Protein AF-A0A6P0VNF1-F1 (afdb_monomer_lite)

Sequence (108 aa):
GLAVLDPAMVGEPSDPFATPLEILPEWYLYPSFQILRTVPNKLLGISMMGSIPLGLILVPFIESVNKFQNPFRRPVATAVFLFGTLVTLWLGIGAALPIEKSLTFGLF

pLDDT: mean 94.76, std 2.89, range [83.0, 98.38]

Structure (mmCIF, N/CA/C/O backbone):
data_AF-A0A6P0VNF1-F1
#
_entry.id   AF-A0A6P0VNF1-F1
#
loop_
_atom_site.group_PDB
_atom_site.id
_atom_site.type_symbol
_atom_site.label_atom_id
_atom_site.label_alt_id
_atom_site.label_comp_id
_atom_site.label_asym_id
_atom_site.label_entity_id
_atom_site.label_seq_id
_atom_site.pdbx_PDB_ins_code
_atom_site.Cartn_x
_atom_site.Cartn_y
_atom_site.Cartn_z
_atom_site.occupancy
_atom_site.B_iso_or_equiv
_atom_site.auth_seq_id
_atom_site.auth_comp_id
_atom_site.auth_asym_id
_atom_site.auth_atom_id
_atom_site.pdbx_PDB_model_num
ATOM 1 N N . GLY A 1 1 ? 25.556 -5.533 10.453 1.00 88.81 1 GLY A N 1
ATOM 2 C CA . GLY A 1 1 ? 25.158 -6.889 10.040 1.00 88.81 1 GLY A CA 1
ATOM 3 C C . GLY A 1 1 ? 24.748 -6.871 8.588 1.00 88.81 1 GLY A C 1
ATOM 4 O O . GLY A 1 1 ? 25.615 -7.010 7.744 1.00 88.81 1 GLY A O 1
ATOM 5 N N . LEU A 1 2 ? 23.469 -6.603 8.309 1.00 94.94 2 LEU A N 1
ATOM 6 C CA . LEU A 1 2 ? 22.900 -6.655 6.954 1.00 94.94 2 LEU A CA 1
ATOM 7 C C . LEU A 1 2 ? 23.669 -5.823 5.919 1.00 94.94 2 LEU A C 1
ATOM 9 O O . LEU A 1 2 ? 24.094 -6.387 4.931 1.00 94.94 2 LEU A O 1
ATOM 13 N N . ALA A 1 3 ? 23.981 -4.555 6.198 1.00 95.00 3 ALA A N 1
ATOM 14 C CA . ALA A 1 3 ? 24.720 -3.703 5.253 1.00 95.00 3 ALA A CA 1
ATOM 15 C C . ALA A 1 3 ? 26.140 -4.198 4.889 1.00 95.00 3 ALA A C 1
ATOM 17 O O . ALA A 1 3 ? 26.707 -3.747 3.902 1.00 95.00 3 ALA A O 1
ATOM 18 N N . VAL A 1 4 ? 26.733 -5.084 5.703 1.00 96.25 4 VAL A N 1
ATOM 19 C CA . VAL A 1 4 ? 28.034 -5.718 5.412 1.00 96.25 4 VAL A CA 1
ATOM 20 C C . VAL A 1 4 ? 27.838 -7.026 4.647 1.00 96.25 4 VAL A C 1
ATOM 22 O O . VAL A 1 4 ? 28.657 -7.362 3.801 1.00 96.25 4 VAL A O 1
ATOM 25 N N . LEU A 1 5 ? 26.773 -7.769 4.967 1.00 97.75 5 LEU A N 1
ATOM 26 C CA . LEU A 1 5 ? 26.444 -9.041 4.320 1.00 97.75 5 LEU A CA 1
ATOM 27 C C . LEU A 1 5 ? 25.856 -8.845 2.917 1.00 97.75 5 LEU A C 1
ATOM 29 O O . LEU A 1 5 ? 26.084 -9.685 2.056 1.00 97.75 5 LEU A O 1
ATOM 33 N N . ASP A 1 6 ? 25.125 -7.752 2.707 1.00 96.25 6 ASP A N 1
ATOM 34 C CA . ASP A 1 6 ? 24.476 -7.385 1.450 1.00 96.25 6 ASP A CA 1
ATOM 35 C C . ASP A 1 6 ? 24.608 -5.863 1.232 1.00 96.25 6 ASP A C 1
ATOM 37 O O . ASP A 1 6 ? 23.767 -5.078 1.691 1.00 96.25 6 ASP A O 1
ATOM 41 N N . PRO A 1 7 ? 25.735 -5.403 0.659 1.00 95.62 7 PRO A N 1
ATOM 42 C CA . PRO A 1 7 ? 25.952 -3.989 0.385 1.00 95.62 7 PRO A CA 1
ATOM 43 C C . PRO A 1 7 ? 25.051 -3.501 -0.757 1.00 95.62 7 PRO A C 1
ATOM 45 O O . PRO A 1 7 ? 24.738 -4.238 -1.687 1.00 95.62 7 PRO A O 1
ATOM 48 N N . ALA A 1 8 ? 24.676 -2.219 -0.720 1.00 94.62 8 ALA A N 1
ATOM 49 C CA . ALA A 1 8 ? 23.825 -1.625 -1.747 1.00 94.62 8 ALA A CA 1
ATOM 50 C C . ALA A 1 8 ? 24.470 -1.709 -3.141 1.00 94.62 8 ALA A C 1
ATOM 52 O O . ALA A 1 8 ? 25.631 -1.337 -3.332 1.00 94.62 8 ALA A O 1
ATOM 53 N N . MET A 1 9 ? 23.690 -2.166 -4.119 1.00 93.94 9 MET A N 1
ATOM 54 C CA . MET A 1 9 ? 24.121 -2.246 -5.510 1.00 93.94 9 MET A CA 1
ATOM 55 C C . MET A 1 9 ? 24.127 -0.860 -6.159 1.00 93.94 9 MET A C 1
ATOM 57 O O . MET A 1 9 ? 23.215 -0.058 -5.955 1.00 93.94 9 MET A O 1
ATOM 61 N N . VAL A 1 10 ? 25.142 -0.593 -6.979 1.00 93.50 10 VAL A N 1
ATOM 62 C CA . VAL A 1 10 ? 25.204 0.604 -7.824 1.00 93.50 10 VAL A CA 1
ATOM 63 C C . VAL A 1 10 ? 24.686 0.227 -9.209 1.00 93.50 10 VAL A C 1
ATOM 65 O O . VAL A 1 10 ? 25.206 -0.700 -9.827 1.00 93.50 10 VAL A O 1
ATOM 68 N N . GLY A 1 11 ? 23.639 0.915 -9.663 1.00 91.88 11 GLY A N 1
ATOM 69 C CA . GLY A 1 11 ? 23.058 0.723 -10.992 1.00 91.88 11 GLY A CA 1
ATOM 70 C C . GLY A 1 11 ? 23.836 1.431 -12.103 1.00 91.88 11 GLY A C 1
ATOM 71 O O . GLY A 1 11 ? 24.867 2.066 -11.874 1.00 91.88 11 GLY A O 1
ATOM 72 N N . GLU A 1 12 ? 23.312 1.337 -13.320 1.00 94.38 12 GLU A N 1
ATOM 73 C CA . GLU A 1 12 ? 23.847 2.042 -14.486 1.00 94.38 12 GLU A CA 1
ATOM 74 C C . GLU A 1 12 ? 23.525 3.552 -14.428 1.00 94.38 12 GLU A C 1
ATOM 76 O O . GLU A 1 12 ? 22.549 3.955 -13.784 1.00 94.38 12 GLU A O 1
ATOM 81 N N . PRO A 1 13 ? 24.320 4.418 -15.088 1.00 94.81 13 PRO A N 1
ATOM 82 C CA . PRO A 1 13 ? 23.975 5.827 -15.253 1.00 94.81 13 PRO A CA 1
ATOM 83 C C . PRO A 1 13 ? 22.615 6.003 -15.942 1.00 94.81 13 PRO A C 1
ATOM 85 O O . PRO A 1 13 ? 22.245 5.229 -16.819 1.00 94.81 13 PRO A O 1
ATOM 88 N N . SER A 1 14 ? 21.876 7.05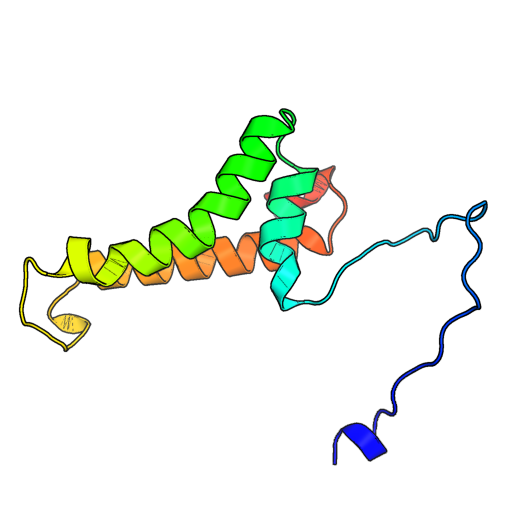2 -15.579 1.00 93.94 14 SER A N 1
ATOM 89 C CA . SER A 1 14 ? 20.552 7.313 -16.149 1.00 93.94 14 SER A CA 1
ATOM 90 C C . SER A 1 14 ? 20.631 7.691 -17.633 1.00 93.94 14 SER A C 1
ATOM 92 O O . SER A 1 14 ? 21.303 8.669 -17.972 1.00 93.94 14 SER A O 1
ATOM 94 N N . ASP A 1 15 ? 19.870 7.002 -18.482 1.00 96.25 15 ASP A N 1
ATOM 95 C CA . ASP A 1 15 ? 19.666 7.357 -19.889 1.00 96.25 15 ASP A CA 1
ATOM 96 C C . ASP A 1 15 ? 18.177 7.658 -20.162 1.00 96.25 15 ASP A C 1
ATOM 98 O O . ASP A 1 15 ? 17.341 6.761 -20.056 1.00 96.25 15 ASP A O 1
ATOM 102 N N . PRO A 1 16 ? 17.805 8.901 -20.530 1.00 96.44 16 PRO A N 1
ATOM 103 C CA . PRO A 1 16 ? 16.423 9.250 -20.866 1.00 96.44 16 PRO A CA 1
ATOM 104 C C . PRO A 1 16 ? 15.839 8.513 -22.082 1.00 96.44 16 PRO A C 1
ATOM 106 O O . PRO A 1 16 ? 14.617 8.496 -22.238 1.00 96.44 16 PRO A O 1
ATOM 109 N N . PHE A 1 17 ? 16.673 7.950 -22.963 1.00 96.75 17 PHE A N 1
ATOM 110 C CA . PHE A 1 17 ? 16.233 7.273 -24.188 1.00 96.75 17 PHE A CA 1
ATOM 111 C C . PHE A 1 17 ? 16.140 5.749 -24.046 1.00 96.75 17 PHE A C 1
ATOM 113 O O . PHE A 1 17 ? 15.602 5.092 -24.940 1.00 96.75 17 PHE A O 1
ATOM 120 N N . ALA A 1 18 ? 16.603 5.189 -22.925 1.00 95.56 18 ALA A N 1
ATOM 121 C CA . ALA A 1 18 ? 16.548 3.762 -22.637 1.00 95.56 18 ALA A CA 1
ATOM 122 C C . ALA A 1 18 ? 15.684 3.496 -21.395 1.00 95.56 18 ALA A C 1
ATOM 124 O O . ALA A 1 18 ? 16.000 3.923 -20.287 1.00 95.56 18 ALA A O 1
ATOM 125 N N . THR A 1 19 ? 14.578 2.767 -21.572 1.00 93.62 19 THR A N 1
ATOM 126 C CA . THR A 1 19 ? 13.714 2.355 -20.453 1.00 93.62 19 THR A CA 1
ATOM 127 C C . THR A 1 19 ? 14.073 0.936 -20.009 1.00 93.62 19 THR A C 1
ATOM 129 O O . THR A 1 19 ? 14.168 0.048 -20.860 1.00 93.62 19 THR A O 1
ATOM 132 N N . PRO A 1 20 ? 14.287 0.692 -18.703 1.00 93.25 20 PRO A N 1
ATOM 133 C CA . PRO A 1 20 ? 14.542 -0.655 -18.211 1.00 93.25 20 PRO A CA 1
ATOM 134 C C . PRO A 1 20 ? 13.277 -1.512 -18.326 1.00 93.25 20 PRO A C 1
ATOM 136 O O . PRO A 1 20 ? 12.155 -1.002 -18.309 1.00 93.25 20 PRO A O 1
ATOM 139 N N . LEU A 1 21 ? 13.465 -2.830 -18.423 1.00 92.06 21 LEU A N 1
ATOM 140 C CA . LEU A 1 21 ? 12.364 -3.790 -18.569 1.00 92.06 21 LEU A CA 1
ATOM 141 C C . LEU A 1 21 ? 11.429 -3.802 -17.351 1.00 92.06 21 LEU A C 1
ATOM 143 O O . LEU A 1 21 ? 10.219 -3.964 -17.500 1.00 92.06 21 LEU A O 1
ATOM 147 N N . GL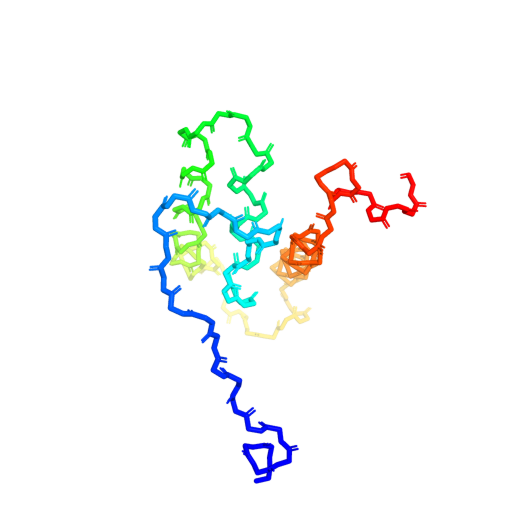U A 1 22 ? 11.985 -3.613 -16.155 1.00 89.38 22 GLU A N 1
ATOM 148 C CA . GLU A 1 22 ? 11.251 -3.590 -14.894 1.00 89.38 22 GLU A CA 1
ATOM 149 C C . GLU A 1 22 ? 11.410 -2.219 -14.230 1.00 89.38 22 GLU A C 1
ATOM 151 O O . GLU A 1 22 ? 12.523 -1.748 -14.000 1.00 89.38 22 GLU A O 1
ATOM 156 N N . ILE A 1 23 ? 10.284 -1.571 -13.924 1.00 93.88 23 ILE A N 1
ATOM 157 C CA . ILE A 1 23 ? 10.239 -0.275 -13.239 1.00 93.88 23 ILE A CA 1
ATOM 158 C C . ILE A 1 23 ? 9.383 -0.447 -11.990 1.00 93.88 23 ILE A C 1
ATOM 160 O O . ILE A 1 23 ? 8.158 -0.561 -12.071 1.00 93.88 23 ILE A O 1
ATOM 164 N N . LEU A 1 24 ? 10.040 -0.460 -10.834 1.00 94.31 24 LEU A N 1
ATOM 165 C CA . LEU A 1 24 ? 9.403 -0.573 -9.529 1.00 94.31 24 LEU A CA 1
ATOM 166 C C . LEU A 1 24 ? 9.919 0.535 -8.604 1.00 94.31 24 LEU A C 1
ATOM 168 O O . LEU A 1 24 ? 11.107 0.854 -8.637 1.00 94.31 24 LEU A O 1
ATOM 172 N N . PRO A 1 25 ? 9.046 1.132 -7.776 1.00 96.81 25 PRO A N 1
ATOM 173 C CA . PRO A 1 25 ? 9.475 2.048 -6.728 1.00 96.81 25 PRO A CA 1
ATOM 174 C C . PRO A 1 25 ? 10.013 1.269 -5.515 1.00 96.81 25 PRO A C 1
ATOM 176 O O . PRO A 1 25 ? 10.255 0.065 -5.571 1.00 96.81 25 PRO A O 1
ATOM 179 N N . GLU A 1 26 ? 10.180 1.941 -4.380 1.00 97.25 26 GLU A N 1
ATOM 180 C CA . GLU A 1 26 ? 10.473 1.263 -3.117 1.00 97.25 26 GLU A CA 1
ATOM 181 C C . GLU A 1 26 ? 9.259 0.472 -2.595 1.00 97.25 26 GLU A C 1
ATOM 183 O O . GLU A 1 26 ? 8.101 0.785 -2.884 1.00 97.25 26 GLU A O 1
ATOM 188 N N . TRP A 1 27 ? 9.530 -0.557 -1.790 1.00 96.88 27 TRP A N 1
ATOM 189 C CA . TRP A 1 27 ? 8.556 -1.571 -1.364 1.00 96.88 27 TRP A CA 1
ATOM 190 C C . TRP A 1 27 ? 7.314 -1.008 -0.654 1.00 96.88 27 TRP A C 1
ATOM 192 O O . TRP A 1 27 ? 6.211 -1.520 -0.836 1.00 96.88 27 TRP A O 1
ATOM 202 N N . TYR A 1 28 ? 7.446 0.070 0.122 1.00 96.56 28 TYR A N 1
ATOM 203 C CA . TYR A 1 28 ? 6.309 0.692 0.816 1.00 96.56 28 TYR A CA 1
ATOM 204 C C . TYR A 1 28 ? 5.380 1.473 -0.128 1.00 96.56 28 TYR A C 1
ATOM 206 O O . TYR A 1 28 ? 4.251 1.788 0.248 1.00 96.56 28 TYR A O 1
ATOM 214 N N . LEU A 1 29 ? 5.819 1.764 -1.358 1.00 97.31 29 LEU A N 1
ATOM 215 C CA . LEU A 1 29 ? 4.999 2.374 -2.408 1.00 97.31 29 LEU A CA 1
ATOM 216 C C . LEU A 1 29 ? 4.315 1.335 -3.302 1.00 97.31 29 LEU A C 1
ATOM 218 O O . LEU A 1 29 ? 3.520 1.712 -4.158 1.00 97.31 29 LEU A O 1
ATOM 222 N N . TYR A 1 30 ? 4.563 0.037 -3.119 1.00 97.31 30 TYR A N 1
ATOM 223 C CA . TYR A 1 30 ? 3.948 -1.000 -3.953 1.00 97.31 30 TYR A CA 1
ATOM 224 C C . TYR A 1 3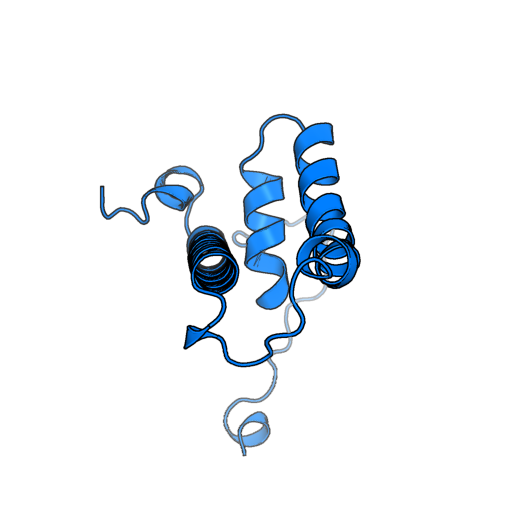0 ? 2.414 -0.964 -3.962 1.00 97.31 30 TYR A C 1
ATOM 226 O O . TYR A 1 30 ? 1.844 -1.000 -5.054 1.00 97.31 30 TYR A O 1
ATOM 234 N N . PRO A 1 31 ? 1.708 -0.809 -2.823 1.00 96.69 31 PRO A N 1
ATOM 235 C CA . PRO A 1 31 ? 0.248 -0.770 -2.843 1.00 96.69 31 PRO A CA 1
ATOM 236 C C . PRO A 1 31 ? -0.306 0.430 -3.625 1.00 96.69 31 PRO A C 1
ATOM 238 O O . PRO A 1 31 ? -1.254 0.287 -4.397 1.00 96.69 31 PRO A O 1
ATOM 241 N N . SER A 1 32 ? 0.299 1.612 -3.476 1.00 96.00 32 SER A N 1
ATOM 242 C CA . SER A 1 32 ? -0.128 2.822 -4.188 1.00 96.00 32 SER A CA 1
ATOM 243 C C . SER A 1 32 ? 0.260 2.787 -5.670 1.00 96.00 32 SER A C 1
ATOM 245 O O . SER A 1 32 ? -0.525 3.209 -6.520 1.00 96.00 32 SER A O 1
ATOM 247 N N . PHE A 1 33 ? 1.417 2.210 -6.002 1.00 96.25 33 PHE A N 1
ATOM 248 C CA . PHE A 1 33 ? 1.842 1.941 -7.375 1.00 96.25 33 PHE A CA 1
ATOM 249 C C . PHE A 1 33 ? 0.902 0.964 -8.089 1.00 96.25 33 PHE A C 1
ATOM 251 O O . PHE A 1 33 ? 0.510 1.204 -9.232 1.00 96.25 33 PHE A O 1
ATOM 258 N N . GLN A 1 34 ? 0.473 -0.099 -7.404 1.00 96.56 34 GLN A N 1
ATOM 259 C CA . GLN A 1 34 ? -0.496 -1.049 -7.942 1.00 96.56 34 GLN A CA 1
ATOM 260 C C . GLN A 1 34 ? -1.832 -0.364 -8.254 1.00 96.56 34 GLN A C 1
ATOM 262 O O . GLN A 1 34 ? -2.387 -0.589 -9.328 1.00 96.56 34 GLN A O 1
ATOM 267 N N . ILE A 1 35 ? -2.329 0.515 -7.376 1.00 95.69 35 ILE A N 1
ATOM 268 C CA . ILE A 1 35 ? -3.541 1.315 -7.639 1.00 95.69 35 ILE A CA 1
ATOM 269 C C . ILE A 1 35 ? -3.351 2.197 -8.882 1.00 95.69 35 ILE A C 1
ATOM 271 O O . ILE A 1 35 ? -4.209 2.216 -9.764 1.00 95.69 35 ILE A O 1
ATOM 275 N N . LEU A 1 36 ? -2.211 2.886 -8.995 1.00 94.75 36 LEU A N 1
ATOM 276 C CA . LEU A 1 36 ? -1.931 3.788 -10.115 1.00 94.75 36 LEU A CA 1
ATOM 277 C C . LEU A 1 36 ? -1.949 3.106 -11.481 1.00 94.75 36 LEU A C 1
ATOM 279 O O . LEU A 1 36 ? -2.446 3.689 -12.442 1.00 94.75 36 LEU A O 1
ATOM 283 N N . ARG A 1 37 ? -1.380 1.901 -11.580 1.00 93.62 37 ARG A N 1
ATOM 284 C CA . ARG A 1 37 ? -1.263 1.186 -12.859 1.00 93.62 37 ARG A CA 1
ATOM 285 C C . ARG A 1 37 ? -2.488 0.340 -13.213 1.00 93.62 37 ARG A C 1
ATOM 287 O O . ARG A 1 37 ? -2.623 -0.059 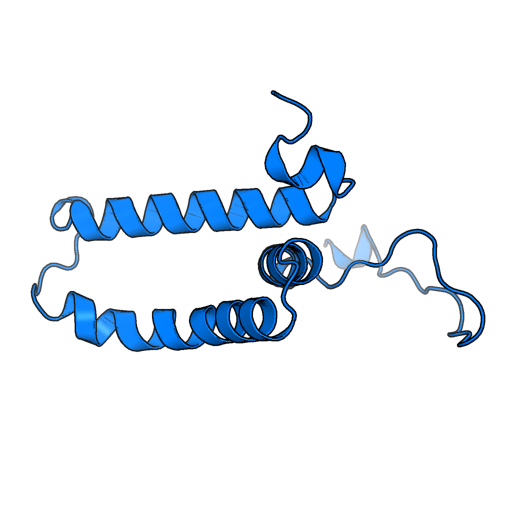-14.363 1.00 93.62 37 ARG A O 1
ATOM 294 N N . THR A 1 38 ? -3.357 0.043 -12.244 1.00 94.31 38 THR A N 1
ATOM 2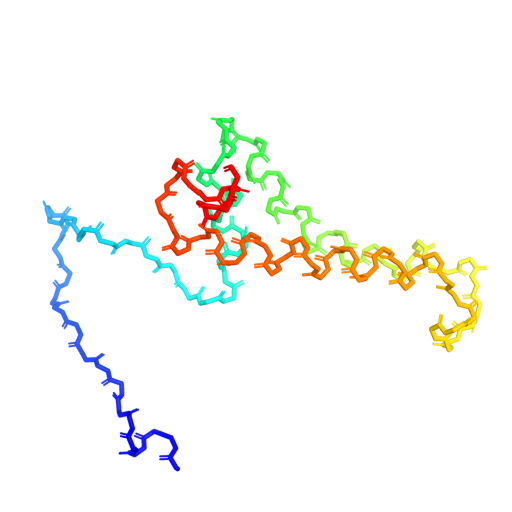95 C CA . THR A 1 38 ? -4.561 -0.783 -12.458 1.00 94.31 38 THR A CA 1
ATOM 296 C C . THR A 1 38 ? -5.808 0.038 -12.760 1.00 94.31 38 THR A C 1
ATOM 298 O O . THR A 1 38 ? -6.667 -0.417 -13.513 1.00 94.31 38 THR A O 1
ATOM 301 N N . VAL A 1 39 ? -5.934 1.243 -12.195 1.00 94.94 39 VAL A N 1
ATOM 302 C CA . VAL A 1 39 ? -7.113 2.090 -12.409 1.00 94.94 39 VAL A CA 1
ATOM 303 C C . VAL A 1 39 ? -7.009 2.789 -13.774 1.00 94.94 39 VAL A C 1
ATOM 305 O O . VAL A 1 39 ? -6.091 3.580 -13.983 1.00 94.94 39 VAL A O 1
ATOM 308 N N . PRO A 1 40 ? -7.962 2.582 -14.704 1.00 94.44 40 PRO A N 1
ATOM 309 C CA . PRO A 1 40 ? -7.863 3.129 -16.061 1.00 94.44 40 PRO A CA 1
ATOM 310 C C . PRO A 1 40 ? -7.998 4.658 -16.103 1.00 94.44 40 PRO A C 1
ATOM 312 O O . PRO A 1 40 ? -7.410 5.325 -16.954 1.00 94.44 40 PRO A O 1
ATOM 315 N N . ASN A 1 41 ? -8.776 5.239 -15.183 1.00 96.94 41 ASN A N 1
ATOM 316 C CA . ASN A 1 41 ? -8.942 6.685 -15.087 1.00 96.94 41 ASN A CA 1
ATOM 317 C C . ASN A 1 41 ? -7.865 7.297 -14.179 1.00 96.94 41 ASN A C 1
ATOM 319 O O . ASN A 1 41 ? -7.870 7.092 -12.964 1.00 96.94 41 ASN A O 1
ATOM 323 N N . LYS A 1 42 ? -7.004 8.133 -14.769 1.00 93.81 42 LYS A N 1
ATOM 324 C CA . LYS A 1 42 ? -5.892 8.799 -14.074 1.00 93.81 42 LYS A CA 1
ATOM 325 C C . LYS A 1 42 ? -6.342 9.644 -12.877 1.00 93.81 42 LYS A C 1
ATOM 327 O O . LYS A 1 42 ? -5.687 9.612 -11.840 1.00 93.81 42 LYS A O 1
ATOM 332 N N . LEU A 1 43 ? -7.459 10.371 -12.990 1.00 96.31 43 LEU A N 1
ATOM 333 C CA . LEU A 1 43 ? -7.970 11.197 -11.889 1.00 96.31 43 LEU A CA 1
ATOM 334 C C . LEU A 1 43 ? -8.455 10.334 -10.722 1.00 96.31 43 LEU A C 1
ATOM 336 O O . LEU A 1 43 ? -8.173 10.658 -9.570 1.00 96.31 43 LEU A O 1
ATOM 340 N N . LEU A 1 44 ? -9.124 9.212 -11.014 1.00 95.75 44 LEU A N 1
ATOM 341 C CA . LEU A 1 44 ? -9.546 8.270 -9.976 1.00 95.75 44 LEU A CA 1
ATOM 342 C C . LEU A 1 44 ? -8.336 7.647 -9.272 1.00 95.75 44 LEU A C 1
ATOM 344 O O . LEU A 1 44 ? -8.307 7.643 -8.045 1.00 95.75 44 LEU A O 1
ATOM 348 N N . GLY A 1 45 ? -7.311 7.217 -10.013 1.00 95.50 45 GLY A N 1
ATOM 349 C CA . GLY A 1 45 ? -6.082 6.670 -9.426 1.00 95.50 45 GLY A CA 1
ATOM 350 C C . GLY A 1 45 ? -5.394 7.652 -8.470 1.00 95.50 45 GLY A C 1
ATOM 351 O O . GLY A 1 45 ? -5.105 7.303 -7.325 1.00 95.50 45 GLY A O 1
ATOM 352 N N . ILE A 1 46 ? -5.221 8.910 -8.891 1.00 95.81 46 ILE A N 1
ATOM 353 C CA . ILE A 1 46 ? -4.633 9.967 -8.047 1.00 95.81 46 ILE A CA 1
ATOM 354 C C . ILE A 1 46 ? -5.508 10.238 -6.816 1.00 95.81 46 ILE A C 1
ATOM 356 O O . ILE A 1 46 ? -4.993 10.358 -5.703 1.00 95.81 46 ILE A O 1
ATOM 360 N N . SER A 1 47 ? -6.834 10.292 -6.986 1.00 96.69 47 SER A N 1
ATOM 361 C CA . SER A 1 47 ? -7.755 10.503 -5.864 1.00 96.69 47 SER A CA 1
ATOM 362 C C . SER A 1 47 ? -7.685 9.366 -4.835 1.00 96.69 47 SER A C 1
ATOM 364 O O . SER A 1 47 ? -7.667 9.629 -3.634 1.00 96.69 47 SER A O 1
ATOM 366 N N . MET A 1 48 ? -7.550 8.114 -5.288 1.00 96.06 48 MET A N 1
ATOM 367 C CA . MET A 1 48 ? -7.402 6.948 -4.417 1.00 96.06 48 MET A CA 1
ATOM 368 C C . MET A 1 48 ? -6.073 6.978 -3.661 1.00 96.06 48 MET A C 1
ATOM 370 O O . MET A 1 48 ? -6.065 6.728 -2.459 1.00 96.06 48 MET A O 1
ATOM 374 N N . MET A 1 49 ? -4.965 7.360 -4.304 1.00 95.81 49 MET A N 1
ATOM 375 C CA . MET A 1 49 ? -3.696 7.555 -3.593 1.00 95.81 49 MET A CA 1
ATOM 376 C C . MET A 1 49 ? -3.804 8.626 -2.507 1.00 95.81 49 MET A C 1
ATOM 378 O O . MET A 1 49 ? -3.368 8.399 -1.381 1.00 95.81 49 MET A O 1
ATOM 382 N N . GLY A 1 50 ? -4.406 9.777 -2.827 1.00 95.38 50 GLY A N 1
ATOM 383 C CA . GLY A 1 50 ? -4.620 10.861 -1.865 1.00 95.38 50 GLY A CA 1
ATOM 384 C C . GLY A 1 50 ? -5.561 10.465 -0.723 1.00 95.38 50 GLY A C 1
ATOM 385 O O . GLY A 1 50 ? -5.409 10.943 0.400 1.00 95.38 50 GLY A O 1
ATOM 386 N N . SER A 1 51 ? -6.490 9.541 -0.979 1.00 96.00 51 SER A N 1
ATOM 387 C CA . SER A 1 51 ? -7.414 9.033 0.035 1.00 96.00 51 SER A CA 1
ATOM 388 C C . SER A 1 51 ? -6.731 8.214 1.135 1.00 96.00 51 SER A C 1
ATOM 390 O O . SER A 1 51 ? -7.265 8.156 2.236 1.00 96.00 51 SER A O 1
ATOM 392 N N . ILE A 1 52 ? -5.545 7.637 0.891 1.00 96.50 52 ILE A N 1
ATOM 393 C CA . ILE A 1 52 ? -4.818 6.829 1.886 1.00 96.50 52 ILE A CA 1
ATOM 394 C C . ILE A 1 52 ? -4.433 7.673 3.118 1.00 96.50 52 ILE A C 1
ATOM 396 O O . ILE A 1 52 ? -4.919 7.375 4.211 1.00 96.50 52 ILE A O 1
ATOM 400 N N . PRO A 1 53 ? -3.616 8.743 3.001 1.00 97.19 53 PRO A N 1
ATOM 401 C CA . PRO A 1 53 ? -3.275 9.572 4.156 1.00 97.19 53 PRO A CA 1
ATOM 402 C C . PRO A 1 53 ? -4.494 10.308 4.723 1.00 97.19 53 PRO A C 1
ATOM 404 O O . PRO A 1 53 ? -4.619 10.412 5.941 1.00 97.19 53 PRO A O 1
ATOM 407 N N . LEU A 1 54 ? -5.421 10.771 3.874 1.00 97.50 54 LEU A N 1
ATOM 408 C CA . LEU A 1 54 ? -6.649 11.428 4.337 1.00 97.50 54 LEU A CA 1
ATOM 409 C C . LEU A 1 54 ? -7.508 10.486 5.190 1.00 97.50 54 LEU A C 1
ATOM 411 O O . LEU A 1 54 ? -7.961 10.871 6.265 1.00 97.50 54 LEU A O 1
ATOM 415 N N . GLY A 1 55 ? -7.690 9.242 4.751 1.00 96.12 55 GLY A N 1
ATOM 416 C CA . GLY A 1 55 ? -8.425 8.219 5.486 1.00 96.12 55 GLY A CA 1
ATOM 417 C C . GLY A 1 55 ? -7.782 7.911 6.835 1.00 96.12 55 GLY A C 1
ATOM 418 O O . GLY A 1 55 ? -8.483 7.869 7.842 1.00 96.12 55 GLY A O 1
ATOM 419 N N . LEU A 1 56 ? -6.451 7.781 6.879 1.00 96.94 56 LEU A N 1
ATOM 420 C CA . LEU A 1 56 ? -5.709 7.554 8.126 1.00 96.94 56 LEU A CA 1
ATOM 421 C C . LEU A 1 56 ? -5.847 8.719 9.117 1.00 96.94 56 LEU A C 1
ATOM 423 O O . LEU A 1 56 ? -6.028 8.485 10.310 1.00 96.94 56 LEU A O 1
ATOM 427 N N . ILE A 1 57 ? -5.829 9.966 8.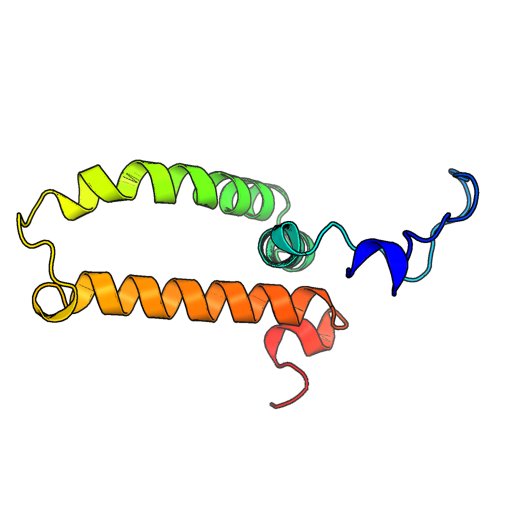636 1.00 97.94 57 ILE A N 1
ATOM 428 C CA . ILE A 1 57 ? -6.056 11.158 9.471 1.00 97.94 57 ILE A CA 1
ATOM 429 C C . ILE A 1 57 ? -7.472 11.161 10.066 1.00 97.94 57 ILE A C 1
ATOM 431 O O . ILE A 1 57 ? -7.667 11.620 11.192 1.00 97.94 57 ILE A O 1
ATOM 435 N N . LEU A 1 58 ? -8.461 10.635 9.339 1.00 97.31 58 LEU A N 1
ATOM 436 C CA . LEU A 1 58 ? -9.857 10.600 9.780 1.00 97.31 58 LEU A CA 1
ATOM 437 C C . LEU A 1 58 ? -10.158 9.506 10.820 1.00 97.31 58 LEU A C 1
ATOM 439 O O . LEU A 1 58 ? -11.164 9.615 11.522 1.00 97.31 58 LEU A O 1
ATOM 443 N N . VAL A 1 59 ? -9.296 8.493 10.976 1.00 96.12 59 VAL A N 1
ATOM 444 C CA . VAL A 1 59 ? -9.484 7.371 11.921 1.00 96.12 59 VAL A CA 1
ATOM 445 C C . VAL A 1 59 ? -9.859 7.818 13.343 1.00 96.12 59 VAL A C 1
ATOM 447 O O . VAL A 1 59 ? -10.909 7.385 13.818 1.00 96.12 59 VAL A O 1
ATOM 450 N N . PRO A 1 60 ? -9.102 8.691 14.041 1.00 94.62 60 PRO A N 1
ATOM 451 C CA . PRO A 1 60 ? -9.449 9.093 15.408 1.00 94.62 60 PRO A CA 1
ATOM 452 C C . PRO A 1 60 ? -10.807 9.799 15.512 1.00 94.62 60 PRO A C 1
ATOM 454 O O . PRO A 1 60 ? -11.470 9.693 16.542 1.00 94.62 60 PRO A O 1
ATOM 457 N N . PHE A 1 61 ? -11.248 10.491 14.458 1.00 95.69 61 PHE A N 1
ATOM 458 C CA . PHE A 1 61 ? -12.542 11.174 14.439 1.00 95.69 61 PHE A CA 1
ATOM 459 C C . PHE A 1 61 ? -13.692 10.185 14.228 1.00 95.69 61 PHE A C 1
ATOM 461 O O . PHE A 1 61 ? -14.706 10.276 14.918 1.00 95.69 61 PHE A O 1
ATOM 468 N N . ILE A 1 62 ? -13.512 9.202 13.341 1.00 94.31 62 ILE A N 1
ATOM 469 C CA . ILE A 1 62 ? -14.493 8.137 13.078 1.00 94.31 62 ILE A CA 1
ATOM 470 C C . ILE A 1 62 ? -14.628 7.211 14.293 1.00 94.31 62 ILE A C 1
ATOM 472 O O . ILE A 1 62 ? -15.731 6.843 14.697 1.00 94.31 62 ILE A O 1
ATOM 476 N N . GLU A 1 63 ? -13.508 6.842 14.911 1.00 94.25 63 GLU A N 1
ATOM 477 C CA . GLU A 1 63 ? -13.476 5.874 16.007 1.00 94.25 63 GLU A CA 1
ATOM 478 C C . GLU A 1 63 ? -13.770 6.478 17.388 1.00 94.25 63 GLU A C 1
ATOM 480 O O . GLU A 1 63 ? -13.927 5.734 18.359 1.00 94.25 63 GLU A O 1
ATOM 485 N N . SER A 1 64 ? -13.935 7.804 17.471 1.00 92.44 64 SER A N 1
ATOM 486 C CA . SER A 1 64 ? -14.253 8.545 18.703 1.00 92.44 64 SER A CA 1
ATOM 487 C C . SER A 1 64 ? -15.562 8.119 19.389 1.00 92.44 64 SER A C 1
ATOM 489 O O . SER A 1 64 ? -15.789 8.445 20.555 1.00 92.44 64 SER A O 1
ATOM 491 N N . VAL A 1 65 ? -16.406 7.343 18.701 1.00 93.06 65 VAL A N 1
ATOM 492 C CA . VAL A 1 65 ? -17.671 6.801 19.218 1.00 93.06 65 VAL A CA 1
ATOM 493 C C . VAL A 1 65 ? -17.497 5.904 20.452 1.00 93.06 65 VAL A C 1
ATOM 495 O O . VAL A 1 65 ? -18.414 5.792 21.265 1.00 93.06 65 VAL A O 1
ATOM 498 N N . ASN A 1 66 ? -16.340 5.252 20.622 1.00 88.62 66 ASN A N 1
ATOM 499 C CA . ASN A 1 66 ? -16.067 4.375 21.762 1.00 88.62 66 ASN A CA 1
ATOM 500 C C . ASN A 1 66 ? -14.729 4.715 22.440 1.00 88.62 66 ASN A C 1
ATOM 502 O O . ASN A 1 66 ? -13.768 5.105 21.792 1.00 88.62 66 ASN A O 1
ATOM 506 N N . LYS A 1 67 ? -14.661 4.544 23.770 1.00 93.38 67 LYS A N 1
ATOM 507 C CA . LYS A 1 67 ? -13.447 4.798 24.581 1.00 93.38 67 LYS A CA 1
ATOM 508 C C . LYS A 1 67 ? -12.583 3.552 24.791 1.00 93.38 67 LYS A C 1
ATOM 510 O O . LYS A 1 67 ? -11.589 3.598 25.514 1.00 93.38 67 LYS A O 1
ATOM 515 N N . PHE A 1 68 ? -13.004 2.408 24.258 1.00 94.94 68 PHE A N 1
ATOM 516 C CA . PHE A 1 68 ? -12.281 1.161 24.458 1.00 94.94 68 PHE A CA 1
ATOM 517 C C . PHE A 1 68 ? -10.948 1.216 23.705 1.00 94.94 68 PHE A C 1
ATOM 519 O O . PHE A 1 68 ? -10.859 1.776 22.621 1.00 94.94 68 PHE A O 1
ATOM 526 N N . GLN A 1 69 ? -9.902 0.628 24.280 1.00 92.94 69 GLN A N 1
ATOM 527 C CA . GLN A 1 69 ? -8.587 0.528 23.629 1.00 92.94 69 GLN A CA 1
ATOM 528 C C . GLN A 1 69 ? -8.261 -0.908 23.216 1.00 92.94 69 GLN A C 1
ATOM 530 O O . GLN A 1 69 ? -7.531 -1.129 22.259 1.00 92.94 69 GLN A O 1
ATOM 535 N N . ASN A 1 70 ? -8.835 -1.894 23.911 1.00 95.94 70 ASN A N 1
ATOM 536 C CA . ASN A 1 70 ? -8.610 -3.304 23.624 1.00 95.94 70 ASN A CA 1
ATOM 537 C C . ASN A 1 70 ? -9.278 -3.702 22.283 1.00 95.94 70 ASN A C 1
ATOM 539 O O . ASN A 1 70 ? -10.504 -3.571 22.188 1.00 95.94 70 ASN A O 1
ATOM 543 N N . PRO A 1 71 ? -8.532 -4.238 21.293 1.00 94.88 71 PRO A N 1
ATOM 544 C CA . PRO A 1 71 ? -9.078 -4.704 20.012 1.00 94.88 71 PRO A CA 1
ATOM 545 C C . PRO A 1 71 ? -10.225 -5.713 20.155 1.00 94.88 71 PRO A C 1
ATOM 547 O O . PRO A 1 71 ? -11.228 -5.626 19.452 1.00 94.88 71 PRO A O 1
ATOM 550 N N . PHE A 1 72 ? -10.165 -6.604 21.151 1.00 95.75 72 PHE A N 1
ATOM 551 C CA . PHE A 1 72 ? -11.231 -7.582 21.409 1.00 95.75 72 PHE A CA 1
ATOM 552 C C . PHE A 1 72 ? -12.560 -6.939 21.836 1.00 95.75 72 PHE A C 1
ATOM 554 O O . PHE A 1 72 ? -13.610 -7.569 21.753 1.00 95.75 72 PHE A O 1
ATOM 561 N N . ARG A 1 73 ? -12.536 -5.676 22.282 1.00 95.38 73 ARG A N 1
ATOM 562 C CA . ARG A 1 73 ? -13.733 -4.890 22.625 1.00 95.38 73 ARG A CA 1
ATOM 563 C C . ARG A 1 73 ? -14.205 -3.991 21.480 1.00 95.38 73 ARG A C 1
ATOM 565 O O . ARG A 1 73 ? -15.147 -3.226 21.662 1.00 95.38 73 ARG A O 1
ATOM 572 N N . ARG A 1 74 ? -13.548 -4.054 20.317 1.00 95.44 74 ARG A N 1
ATOM 573 C CA . ARG A 1 74 ? -13.819 -3.219 19.138 1.00 95.44 74 ARG A CA 1
ATOM 574 C C . ARG A 1 74 ? -13.846 -4.074 17.864 1.00 95.44 74 ARG A C 1
ATOM 576 O O . ARG A 1 74 ? -13.119 -3.780 16.916 1.00 95.44 74 ARG A O 1
ATOM 583 N N . PRO A 1 75 ? -14.691 -5.121 17.812 1.00 95.31 75 PRO A N 1
ATOM 584 C CA . PRO A 1 75 ? -14.622 -6.145 16.770 1.00 95.31 75 PRO A CA 1
ATOM 585 C C . PRO A 1 75 ? -14.756 -5.577 15.351 1.00 95.31 75 PRO A C 1
ATOM 587 O O . PRO A 1 75 ? -14.057 -6.027 14.451 1.00 95.31 75 PRO A O 1
ATOM 590 N N . VAL A 1 76 ? -15.592 -4.550 15.154 1.00 95.88 76 VAL A N 1
ATOM 591 C CA . VAL A 1 76 ? -15.779 -3.905 13.842 1.00 95.88 76 VAL A CA 1
ATOM 592 C C . VAL A 1 76 ? -14.510 -3.179 13.388 1.00 95.88 76 VAL A C 1
ATOM 594 O O . VAL A 1 76 ? -14.038 -3.414 12.281 1.00 95.88 76 VAL A O 1
ATOM 597 N N . ALA A 1 77 ? -13.925 -2.343 14.251 1.00 95.69 77 ALA A N 1
ATOM 598 C CA . ALA A 1 77 ? -12.687 -1.622 13.950 1.00 95.69 77 ALA A CA 1
ATOM 599 C C . ALA A 1 77 ? -11.535 -2.590 13.645 1.00 95.69 77 ALA A C 1
ATOM 601 O O . ALA A 1 77 ? -10.818 -2.430 12.660 1.00 95.69 77 ALA A O 1
ATOM 602 N N . THR A 1 78 ? -11.399 -3.646 14.451 1.00 96.88 78 THR A N 1
ATOM 603 C CA . THR A 1 78 ? -10.379 -4.677 14.239 1.00 96.88 78 THR A CA 1
ATOM 604 C C . THR A 1 78 ? -10.596 -5.440 12.933 1.00 96.88 78 THR A C 1
ATOM 606 O O . THR A 1 78 ? -9.631 -5.664 12.209 1.00 96.88 78 THR A O 1
ATOM 609 N N . ALA A 1 79 ? -11.835 -5.792 12.580 1.00 97.62 79 ALA A N 1
ATOM 610 C CA . ALA A 1 79 ? -12.130 -6.448 11.308 1.00 97.62 79 ALA A CA 1
ATOM 611 C C . ALA A 1 79 ? -11.784 -5.558 10.101 1.00 97.62 79 ALA A C 1
ATOM 613 O O . ALA A 1 79 ? -11.146 -6.031 9.163 1.00 97.62 79 ALA A O 1
ATOM 614 N N . VAL A 1 80 ? -12.135 -4.266 10.144 1.00 97.50 80 VAL A N 1
ATOM 615 C CA . VAL A 1 80 ? -11.789 -3.295 9.089 1.00 97.50 80 VAL A CA 1
ATOM 616 C C . VAL A 1 80 ? -10.274 -3.125 8.969 1.00 97.50 80 VAL A C 1
ATOM 618 O O . VAL A 1 80 ? -9.748 -3.130 7.859 1.00 97.50 80 VAL A O 1
ATOM 621 N N . PHE A 1 81 ? -9.558 -3.034 10.092 1.00 97.38 81 PHE A N 1
ATOM 622 C CA . PHE A 1 81 ? -8.097 -2.957 10.104 1.00 97.38 81 PHE A CA 1
ATOM 623 C C . PHE A 1 81 ? -7.444 -4.201 9.485 1.00 97.38 81 PHE A C 1
ATOM 625 O O . PHE A 1 81 ? -6.552 -4.078 8.643 1.00 97.38 81 PHE A O 1
ATOM 632 N N . LEU A 1 82 ? -7.900 -5.401 9.860 1.00 98.38 82 LEU A N 1
ATOM 633 C CA . LEU A 1 82 ? -7.389 -6.654 9.299 1.00 98.38 82 LEU A CA 1
ATOM 634 C C . LEU A 1 82 ? -7.682 -6.751 7.801 1.00 98.38 82 LEU A C 1
ATOM 636 O O . LEU A 1 82 ? -6.789 -7.084 7.027 1.00 98.38 82 LEU A O 1
ATOM 640 N N . PHE A 1 83 ? -8.896 -6.395 7.382 1.00 98.25 83 PHE A N 1
ATOM 641 C CA . PHE A 1 83 ? -9.261 -6.344 5.971 1.00 98.25 83 PHE A CA 1
ATOM 642 C C . PHE A 1 83 ? -8.379 -5.358 5.192 1.00 98.25 83 PHE A C 1
ATOM 644 O O . PHE A 1 83 ? -7.796 -5.731 4.177 1.00 98.25 83 PHE A O 1
ATOM 651 N N . GLY A 1 84 ? -8.206 -4.131 5.689 1.00 97.69 84 GLY A N 1
ATOM 652 C CA . GLY A 1 84 ? -7.339 -3.128 5.065 1.00 97.69 84 GLY A CA 1
ATOM 653 C C . GLY A 1 84 ? -5.879 -3.579 4.984 1.00 97.69 84 GLY A C 1
ATOM 654 O O . GLY A 1 84 ? -5.223 -3.372 3.963 1.00 97.69 84 GLY A O 1
ATOM 655 N N . THR A 1 85 ? -5.384 -4.264 6.016 1.00 98.06 85 THR A N 1
ATOM 656 C CA . THR A 1 85 ? -4.036 -4.852 6.026 1.00 98.06 85 THR A CA 1
ATOM 657 C C . THR A 1 85 ? -3.903 -5.936 4.957 1.00 98.06 85 THR A C 1
ATOM 659 O O . THR A 1 85 ? -2.953 -5.908 4.179 1.00 98.06 85 THR A O 1
ATOM 662 N N . LEU A 1 86 ? -4.875 -6.848 4.857 1.00 98.12 86 LEU A N 1
ATOM 663 C CA . LEU A 1 86 ? -4.891 -7.893 3.831 1.00 98.12 86 LEU A CA 1
ATOM 664 C C . LEU A 1 86 ? -4.941 -7.306 2.418 1.00 98.12 86 LEU A C 1
ATOM 666 O O . LEU A 1 86 ? -4.172 -7.735 1.566 1.00 98.12 86 LEU A O 1
ATOM 670 N N . VAL A 1 87 ? -5.779 -6.293 2.176 1.00 97.25 87 VAL A N 1
ATOM 671 C CA . VAL A 1 87 ? -5.847 -5.597 0.880 1.00 97.25 87 VAL A CA 1
ATOM 672 C C . VAL A 1 87 ? -4.527 -4.892 0.561 1.00 97.25 87 VAL A C 1
ATOM 674 O O . VAL A 1 87 ? -4.058 -4.953 -0.571 1.00 97.25 87 VAL A O 1
ATOM 677 N N . THR A 1 88 ? -3.888 -4.264 1.548 1.00 97.38 88 THR A N 1
ATOM 678 C CA . THR A 1 88 ? -2.594 -3.589 1.355 1.00 97.38 88 THR A CA 1
ATOM 679 C C . THR A 1 88 ? -1.500 -4.588 0.982 1.00 97.38 88 THR A C 1
ATOM 681 O O . THR A 1 88 ? -0.746 -4.347 0.041 1.00 97.38 88 THR A O 1
ATOM 684 N N . LEU A 1 89 ? -1.446 -5.735 1.666 1.00 97.38 89 LEU A N 1
ATOM 685 C CA . LEU A 1 89 ? -0.527 -6.823 1.329 1.00 97.38 89 LEU A CA 1
ATOM 686 C C . LEU A 1 89 ? -0.838 -7.412 -0.050 1.00 97.38 89 LEU A C 1
ATOM 688 O O . LEU A 1 89 ? 0.083 -7.655 -0.825 1.00 97.38 89 LEU A O 1
ATOM 692 N N . TRP A 1 90 ? -2.121 -7.579 -0.382 1.00 96.94 90 TRP A N 1
ATOM 693 C CA . TRP A 1 90 ? -2.555 -8.058 -1.692 1.00 96.94 90 TRP A CA 1
ATOM 694 C C . TRP A 1 90 ? -2.055 -7.133 -2.807 1.00 96.94 90 TRP A C 1
ATOM 696 O O . TRP A 1 90 ? -1.367 -7.555 -3.732 1.00 96.94 90 TRP A O 1
ATOM 706 N N . LEU A 1 91 ? -2.320 -5.834 -2.696 1.00 96.44 91 LEU A N 1
ATOM 707 C CA . LEU A 1 91 ? -1.857 -4.862 -3.685 1.00 96.44 91 LEU A CA 1
ATOM 708 C C . LEU A 1 91 ? -0.324 -4.781 -3.737 1.00 96.44 91 LEU A C 1
ATOM 710 O O . LEU A 1 91 ? 0.238 -4.663 -4.824 1.00 96.44 91 LEU A O 1
ATOM 714 N N . GLY A 1 92 ? 0.347 -4.897 -2.588 1.00 96.62 92 GLY A N 1
ATOM 715 C CA . GLY A 1 92 ? 1.806 -4.923 -2.498 1.00 96.62 92 GLY A CA 1
ATOM 716 C C . GLY A 1 92 ? 2.436 -6.102 -3.244 1.00 96.62 92 GLY A C 1
ATOM 717 O O . GLY A 1 92 ? 3.377 -5.907 -4.006 1.00 96.62 92 GLY A O 1
ATOM 718 N N . ILE A 1 93 ? 1.889 -7.309 -3.083 1.00 95.81 93 ILE A N 1
ATOM 719 C CA . ILE A 1 93 ? 2.338 -8.506 -3.814 1.00 95.81 93 ILE A CA 1
ATOM 720 C C . ILE A 1 93 ? 1.997 -8.378 -5.302 1.00 95.81 93 ILE A C 1
ATOM 722 O O . ILE A 1 93 ? 2.836 -8.641 -6.163 1.00 95.81 93 ILE A O 1
ATOM 726 N N . GLY A 1 94 ? 0.785 -7.910 -5.613 1.00 94.56 94 GLY A N 1
ATOM 727 C CA . GLY A 1 94 ? 0.322 -7.709 -6.983 1.00 94.56 94 GLY A CA 1
ATOM 728 C C . GLY A 1 94 ? 1.194 -6.746 -7.785 1.00 94.56 94 GLY A C 1
ATOM 729 O O . GLY A 1 94 ? 1.338 -6.942 -8.989 1.00 94.56 94 GLY A O 1
ATOM 730 N N . ALA A 1 95 ? 1.817 -5.756 -7.135 1.00 94.81 95 ALA A N 1
ATOM 731 C CA . ALA A 1 95 ? 2.717 -4.782 -7.757 1.00 94.81 95 ALA A CA 1
ATOM 732 C C . ALA A 1 95 ? 3.938 -5.419 -8.443 1.00 94.81 95 ALA A C 1
ATOM 734 O O . ALA A 1 95 ? 4.361 -4.949 -9.500 1.00 94.81 95 ALA A O 1
ATOM 735 N N . ALA A 1 96 ? 4.474 -6.499 -7.872 1.00 93.31 96 ALA A N 1
ATOM 736 C CA . ALA A 1 96 ? 5.645 -7.205 -8.396 1.00 93.31 96 ALA A CA 1
ATOM 737 C C . ALA A 1 96 ? 5.303 -8.194 -9.526 1.00 93.31 96 ALA A C 1
ATOM 739 O O . ALA A 1 96 ? 6.194 -8.795 -10.119 1.00 93.31 96 ALA A O 1
ATOM 740 N N . LEU A 1 97 ? 4.015 -8.381 -9.831 1.00 93.94 97 LEU A N 1
ATOM 741 C CA . LEU A 1 97 ? 3.544 -9.306 -10.859 1.00 93.94 97 LEU A CA 1
ATOM 742 C C . LEU A 1 97 ? 3.148 -8.576 -12.154 1.00 93.94 97 LEU A C 1
ATOM 744 O O . LEU A 1 97 ? 2.835 -7.378 -12.120 1.00 93.94 97 LEU A O 1
ATOM 748 N N . PRO A 1 98 ? 3.089 -9.296 -13.294 1.00 92.38 98 PRO A N 1
ATOM 749 C CA . PRO A 1 98 ? 2.521 -8.772 -14.533 1.00 92.38 98 PRO A CA 1
ATOM 750 C C . PRO A 1 98 ? 1.074 -8.313 -14.341 1.00 92.38 98 PRO A C 1
ATOM 752 O O . PRO A 1 98 ? 0.315 -8.937 -13.595 1.00 92.38 98 PRO A O 1
ATOM 755 N N . ILE A 1 99 ? 0.669 -7.258 -15.054 1.00 89.62 99 ILE A N 1
ATOM 756 C CA . ILE A 1 99 ? -0.635 -6.604 -14.859 1.00 89.62 99 ILE A CA 1
ATOM 757 C C . ILE A 1 99 ? -1.816 -7.580 -14.967 1.00 89.62 99 ILE A C 1
ATOM 759 O O . ILE A 1 99 ? -2.723 -7.530 -14.138 1.00 89.62 99 ILE A O 1
ATOM 763 N N . GLU A 1 100 ? -1.743 -8.529 -15.901 1.00 89.19 100 GLU A N 1
ATOM 764 C CA . GLU A 1 100 ? -2.772 -9.543 -16.160 1.00 89.19 100 GLU A CA 1
ATOM 765 C C . GLU A 1 100 ? -3.012 -10.473 -14.964 1.00 89.19 100 GLU A C 1
ATOM 767 O O . GLU A 1 100 ? -4.139 -10.880 -14.706 1.00 89.19 100 GLU A O 1
ATOM 772 N N . LYS A 1 101 ? -1.956 -10.781 -14.204 1.00 91.25 101 LYS A N 1
ATOM 773 C CA . LYS A 1 101 ? -2.006 -11.673 -13.036 1.00 91.25 101 LYS A CA 1
ATOM 774 C C . LYS A 1 101 ? -2.002 -10.910 -11.719 1.00 91.25 101 LYS A C 1
ATOM 776 O O . LYS A 1 101 ? -2.077 -11.516 -10.658 1.00 91.25 101 LYS A O 1
ATOM 781 N N . SER A 1 102 ? -1.907 -9.586 -11.759 1.00 87.75 102 SER A N 1
ATOM 782 C CA . SER A 1 102 ? -1.679 -8.773 -10.566 1.00 87.75 102 SER A CA 1
ATOM 783 C C . SER A 1 102 ? -2.844 -8.798 -9.568 1.00 87.75 102 SER A C 1
ATOM 785 O O . SER A 1 102 ? -2.632 -8.546 -8.386 1.00 87.75 102 SER A O 1
ATOM 787 N N . LEU A 1 103 ? -4.058 -9.133 -10.020 1.00 88.38 103 LEU A N 1
ATOM 788 C CA . LEU A 1 103 ? -5.239 -9.279 -9.163 1.00 88.38 103 LEU A CA 1
ATOM 789 C C . LEU A 1 103 ? -5.542 -10.719 -8.765 1.00 88.38 103 LEU A C 1
ATOM 791 O O . LEU A 1 103 ? -6.209 -10.906 -7.756 1.00 88.38 103 LEU A O 1
ATOM 795 N N . THR A 1 104 ? -5.086 -11.709 -9.534 1.00 89.19 104 THR A N 1
ATOM 796 C CA . THR A 1 104 ? -5.365 -13.126 -9.256 1.00 89.19 104 THR A CA 1
ATOM 797 C C . THR A 1 104 ? -4.171 -13.883 -8.689 1.00 89.19 104 THR A C 1
ATOM 799 O O . THR A 1 104 ? -4.297 -15.017 -8.239 1.00 89.19 104 THR A O 1
ATOM 802 N N . PHE A 1 105 ? -2.987 -13.275 -8.747 1.00 90.06 105 PHE A N 1
ATOM 803 C CA . PHE A 1 105 ? -1.680 -13.874 -8.465 1.00 90.06 105 PHE A CA 1
ATOM 804 C C . PHE A 1 105 ? -1.386 -15.151 -9.258 1.00 90.06 105 PHE A C 1
ATOM 806 O O . PHE A 1 105 ? -0.488 -15.912 -8.905 1.00 90.06 105 PHE A O 1
ATOM 813 N N . GLY A 1 106 ? -2.138 -15.399 -10.336 1.00 85.88 106 GLY A N 1
ATOM 814 C CA . GLY A 1 106 ? -2.101 -16.671 -11.053 1.00 85.88 106 GLY A CA 1
ATOM 815 C C . GLY A 1 106 ? -2.643 -17.856 -10.245 1.00 85.88 106 GLY A C 1
ATOM 816 O O . GLY A 1 106 ? -2.347 -18.993 -10.598 1.00 85.88 106 GLY A O 1
ATOM 817 N N . LEU A 1 107 ? -3.396 -17.602 -9.169 1.00 86.06 107 LEU A N 1
ATOM 818 C CA . LEU A 1 107 ? -4.022 -18.626 -8.328 1.00 86.06 107 LEU A CA 1
ATOM 819 C C . LEU A 1 107 ? -5.443 -18.982 -8.788 1.00 86.06 107 LEU A C 1
ATOM 821 O O . LEU A 1 107 ? -5.910 -20.082 -8.501 1.00 86.06 107 LEU A O 1
ATOM 825 N N . PHE A 1 108 ? -6.124 -18.058 -9.469 1.00 83.00 108 PHE A N 1
ATOM 826 C CA . PHE A 1 108 ? -7.491 -18.197 -9.973 1.00 83.00 108 PHE A CA 1
ATOM 827 C C . PHE A 1 108 ? -7.694 -17.429 -11.282 1.00 83.00 108 PHE A C 1
ATOM 829 O O . PHE A 1 108 ? -6.865 -16.537 -11.593 1.00 83.00 108 PHE A O 1
#

Foldseek 3Di:
DCCVVPPDDDDDDDDPVDDDPDDDDDLLCQLLLLLCVQDPDNVVSVVVSVVPVVVVVCVCVVVVPDPDDDCVVVVPVVVVVVVVVVSSVLSSQLSVDDNVCSNVVVVD

Radius of gyration: 18.71 Å; chains: 1; bounding box: 46×30×49 Å

Secondary structure (DSSP, 8-state):
-HHHHSPPPP-PPP-TT---S-----GGGHHHHHHHHH-SSHHHHHHHHHHHHHHHHHHHHHHTT-----GGG-HHHHHHHHHHHHHHHHHHHHHTS-GGGTTTTTT-